Protein AF-A0AAN8WBE8-F1 (afdb_monomer_lite)

Sequence (69 aa):
IIELFQKCHLDHPIGKFFGECTELKTKLDRCFREEKAVKRKANFEEGKQRMERLQALRKEMAGRSEENL

pLDDT: mean 84.04, std 10.33, range [56.78, 96.38]

Structure (mmCIF, N/CA/C/O backbone):
data_AF-A0AAN8WBE8-F1
#
_entry.id   AF-A0AAN8WBE8-F1
#
loop_
_atom_site.group_PDB
_atom_site.id
_atom_site.type_symbol
_atom_site.label_atom_id
_atom_site.label_alt_id
_atom_site.label_comp_id
_atom_site.label_asym_id
_atom_site.label_entity_id
_atom_site.label_seq_id
_atom_site.pdbx_PDB_ins_code
_atom_site.Cartn_x
_atom_site.Cartn_y
_atom_site.Cartn_z
_atom_site.occupancy
_atom_site.B_iso_or_equiv
_atom_site.auth_seq_id
_atom_site.auth_comp_id
_atom_site.auth_asym_id
_atom_site.auth_atom_id
_atom_site.pdbx_PDB_model_num
ATOM 1 N N . ILE A 1 1 ? 7.791 -6.752 -14.456 1.00 70.88 1 ILE A N 1
ATOM 2 C CA . ILE A 1 1 ? 7.795 -5.298 -14.789 1.00 70.88 1 ILE A CA 1
ATOM 3 C C . ILE A 1 1 ? 8.925 -4.553 -14.082 1.00 70.88 1 ILE A C 1
ATOM 5 O O . ILE A 1 1 ? 9.633 -3.819 -14.755 1.00 70.88 1 ILE A O 1
ATOM 9 N N . ILE A 1 2 ? 9.132 -4.752 -12.775 1.00 76.88 2 ILE A N 1
ATOM 10 C CA . ILE A 1 2 ? 10.199 -4.068 -12.016 1.00 76.88 2 ILE A CA 1
ATOM 11 C C . ILE A 1 2 ? 11.595 -4.346 -12.603 1.00 76.88 2 ILE A C 1
ATOM 13 O O . ILE A 1 2 ? 12.334 -3.406 -12.871 1.00 76.88 2 ILE A O 1
ATOM 17 N N . GLU A 1 3 ? 11.917 -5.608 -12.895 1.00 80.44 3 GLU A N 1
ATOM 18 C CA . GLU A 1 3 ? 13.213 -6.001 -13.482 1.00 80.44 3 GLU A CA 1
ATOM 19 C C . GLU A 1 3 ? 13.452 -5.388 -14.870 1.00 80.44 3 GLU A C 1
ATOM 21 O O . GLU A 1 3 ? 14.544 -4.920 -15.170 1.00 80.44 3 GLU A O 1
ATOM 26 N N . LEU A 1 4 ? 12.409 -5.317 -15.703 1.00 80.00 4 LEU A N 1
ATOM 27 C CA . LEU A 1 4 ? 12.465 -4.691 -17.031 1.00 80.00 4 LEU A CA 1
ATOM 28 C C . LEU A 1 4 ? 12.712 -3.181 -16.937 1.00 80.00 4 LEU A C 1
ATOM 30 O O . LEU A 1 4 ? 13.464 -2.626 -17.732 1.00 80.00 4 LEU A O 1
ATOM 34 N N . PHE A 1 5 ? 12.102 -2.518 -15.953 1.00 79.06 5 PHE A N 1
ATOM 35 C CA . PHE A 1 5 ? 12.327 -1.098 -15.696 1.00 79.06 5 PHE A CA 1
ATOM 36 C C . PHE A 1 5 ? 13.755 -0.830 -15.199 1.00 79.06 5 PHE A C 1
ATOM 38 O O . PHE A 1 5 ? 14.410 0.095 -15.674 1.00 79.06 5 PHE A O 1
ATOM 45 N N . GLN A 1 6 ? 14.266 -1.675 -14.298 1.00 79.75 6 GLN A N 1
ATOM 46 C CA . GLN A 1 6 ? 15.650 -1.596 -13.825 1.00 79.75 6 GLN A CA 1
ATOM 47 C C . GLN A 1 6 ? 16.650 -1.843 -14.957 1.00 79.75 6 GLN A C 1
ATOM 49 O O . GLN A 1 6 ? 17.599 -1.078 -15.093 1.00 79.75 6 GLN A O 1
ATOM 54 N N . LYS A 1 7 ? 16.402 -2.839 -15.814 1.00 83.06 7 LYS A N 1
ATOM 55 C CA . LYS A 1 7 ? 17.229 -3.103 -16.993 1.00 83.06 7 LYS A CA 1
ATOM 56 C C . LYS A 1 7 ? 17.243 -1.914 -17.961 1.00 83.06 7 LYS A C 1
ATOM 58 O O . LYS A 1 7 ? 18.315 -1.485 -18.358 1.00 83.06 7 LYS A O 1
ATOM 63 N N . CYS A 1 8 ? 16.089 -1.301 -18.232 1.00 79.00 8 CYS A N 1
ATOM 64 C CA . CYS A 1 8 ? 16.006 -0.089 -19.058 1.00 79.00 8 CYS A CA 1
ATOM 65 C C . CYS A 1 8 ? 16.839 1.074 -18.483 1.00 79.00 8 CYS A C 1
ATOM 67 O O . CYS A 1 8 ? 17.517 1.778 -19.221 1.00 79.00 8 CYS A O 1
ATOM 69 N N . HIS A 1 9 ? 16.851 1.253 -17.159 1.00 79.44 9 HIS A N 1
ATOM 70 C CA . HIS A 1 9 ? 17.684 2.271 -16.507 1.00 79.44 9 HIS A CA 1
ATOM 71 C C . HIS A 1 9 ? 19.189 1.964 -16.537 1.00 79.44 9 HIS A C 1
ATOM 73 O O . HIS A 1 9 ? 19.988 2.900 -16.517 1.00 79.44 9 HIS A O 1
ATOM 79 N N . LEU A 1 10 ? 19.570 0.683 -16.546 1.00 81.31 10 LEU A N 1
ATOM 80 C CA . LEU A 1 10 ? 20.965 0.244 -16.646 1.00 81.31 10 LEU A CA 1
ATOM 81 C C . LEU A 1 10 ? 21.494 0.375 -18.077 1.00 81.31 10 LEU A C 1
ATOM 83 O O . LEU A 1 10 ? 22.613 0.846 -18.263 1.00 81.31 10 LEU A O 1
ATOM 87 N N . ASP A 1 11 ? 20.673 0.015 -19.064 1.00 81.44 11 ASP A N 1
ATOM 88 C CA . ASP A 1 11 ? 21.014 0.091 -20.486 1.00 81.44 11 ASP A CA 1
ATOM 89 C C . ASP A 1 11 ? 21.013 1.554 -20.986 1.00 81.44 11 ASP A C 1
ATOM 91 O O . ASP A 1 11 ? 21.813 1.920 -21.846 1.00 81.44 11 ASP A O 1
ATOM 95 N N . HIS A 1 12 ? 20.174 2.421 -20.396 1.00 77.31 12 HIS A N 1
ATOM 96 C CA . HIS A 1 12 ? 20.009 3.830 -20.784 1.00 77.31 12 HIS A CA 1
ATOM 97 C C . HIS A 1 12 ? 20.242 4.807 -19.609 1.00 77.31 12 HIS A C 1
ATOM 99 O O . HIS A 1 12 ? 19.312 5.489 -19.155 1.00 77.31 12 HIS A O 1
ATOM 105 N N . PRO A 1 13 ? 21.489 4.954 -19.117 1.00 72.06 13 PRO A N 1
ATOM 106 C CA . PRO A 1 13 ? 21.795 5.791 -17.952 1.00 72.06 13 PRO A CA 1
ATOM 107 C C . PRO A 1 13 ? 21.495 7.287 -18.169 1.00 72.06 13 PRO A C 1
ATOM 109 O O . PRO A 1 13 ? 21.099 7.977 -17.225 1.00 72.06 13 PRO A O 1
ATOM 112 N N . ILE A 1 14 ? 21.634 7.783 -19.407 1.00 67.56 14 ILE A N 1
ATOM 113 C CA . ILE A 1 14 ? 21.267 9.156 -19.809 1.00 67.56 14 ILE A CA 1
ATOM 114 C C . ILE A 1 14 ? 19.797 9.211 -20.267 1.00 67.56 14 ILE A C 1
ATOM 116 O O . ILE A 1 14 ? 19.063 10.126 -19.891 1.00 67.56 14 ILE A O 1
ATOM 120 N N . GLY A 1 15 ? 19.337 8.195 -21.007 1.00 64.69 15 GLY A N 1
ATOM 121 C CA . GLY A 1 15 ? 17.975 8.083 -21.550 1.00 64.69 15 GLY A CA 1
ATOM 122 C C . GLY A 1 15 ? 16.860 8.016 -20.503 1.00 64.69 15 GLY A C 1
ATOM 123 O O . GLY A 1 15 ? 15.720 8.399 -20.782 1.00 64.69 15 GLY A O 1
ATOM 124 N N . LYS A 1 16 ? 17.191 7.665 -19.250 1.00 61.16 16 LYS A N 1
ATOM 125 C CA . LYS A 1 16 ? 16.266 7.769 -18.107 1.00 61.16 16 LYS A CA 1
ATOM 126 C C . LYS A 1 16 ? 15.691 9.183 -17.932 1.00 61.16 16 LYS A C 1
ATOM 128 O O . LYS A 1 16 ? 14.565 9.327 -17.467 1.00 61.16 16 LYS A O 1
ATOM 133 N N . PHE A 1 17 ? 16.459 10.219 -18.282 1.00 60.97 17 PHE A N 1
ATOM 134 C CA . PHE A 1 17 ? 16.043 11.620 -18.160 1.00 60.97 17 PHE A CA 1
ATOM 135 C C . PHE A 1 17 ? 15.271 12.122 -19.387 1.00 60.97 17 PHE A C 1
ATOM 137 O O . PHE A 1 17 ? 14.545 13.105 -19.281 1.00 60.97 17 PHE A O 1
ATOM 144 N N . PHE A 1 18 ? 15.384 11.427 -20.521 1.00 62.44 18 PHE A N 1
ATOM 145 C CA . PHE A 1 18 ? 14.718 11.774 -21.782 1.00 62.44 18 PHE A CA 1
ATOM 146 C C . PHE A 1 18 ? 13.443 10.963 -22.042 1.00 62.44 18 PHE A C 1
ATOM 148 O O . PHE A 1 18 ? 12.753 11.189 -23.031 1.00 62.44 18 PHE A O 1
ATOM 155 N N . GLY A 1 19 ? 13.087 10.054 -21.131 1.00 68.50 19 GLY A N 1
ATOM 156 C CA . GLY A 1 19 ? 11.802 9.367 -21.153 1.00 68.50 19 GLY A CA 1
ATOM 157 C C . GLY A 1 19 ? 11.764 8.065 -21.955 1.00 68.50 19 GLY A C 1
ATOM 158 O O . GLY A 1 19 ? 10.668 7.541 -22.149 1.00 68.50 19 GLY A O 1
ATOM 159 N N . GLU A 1 20 ? 12.906 7.486 -22.346 1.00 73.00 20 GLU A N 1
ATOM 160 C CA . GLU A 1 20 ? 12.957 6.180 -23.039 1.00 73.00 20 GLU A CA 1
ATOM 161 C C . GLU A 1 20 ? 12.268 5.060 -22.239 1.00 73.00 20 GLU A C 1
ATOM 163 O O . GLU A 1 20 ? 11.595 4.199 -22.798 1.00 73.00 20 GLU A O 1
ATOM 168 N N . CYS A 1 21 ? 12.335 5.116 -20.907 1.00 76.44 21 CYS A N 1
ATOM 169 C CA . CYS A 1 21 ? 11.722 4.118 -20.026 1.00 76.44 21 CYS A CA 1
ATOM 170 C C . CYS A 1 21 ? 10.297 4.493 -19.549 1.00 76.44 21 CYS A C 1
ATOM 172 O O . CYS A 1 21 ? 9.756 3.842 -18.648 1.00 76.44 21 CYS A O 1
ATOM 174 N N . THR A 1 22 ? 9.664 5.533 -20.115 1.00 78.38 22 THR A N 1
ATOM 175 C CA . THR A 1 22 ? 8.372 6.080 -19.632 1.00 78.38 22 THR A CA 1
ATOM 176 C C . THR A 1 22 ? 7.211 5.100 -19.776 1.00 78.38 22 THR A C 1
ATOM 178 O O . THR A 1 22 ? 6.324 5.056 -18.920 1.00 78.38 22 THR A O 1
ATOM 181 N N . GLU A 1 23 ? 7.207 4.272 -20.820 1.00 79.00 23 GLU A N 1
ATOM 182 C CA . GLU A 1 23 ? 6.144 3.284 -21.024 1.00 79.00 23 GLU A CA 1
ATOM 183 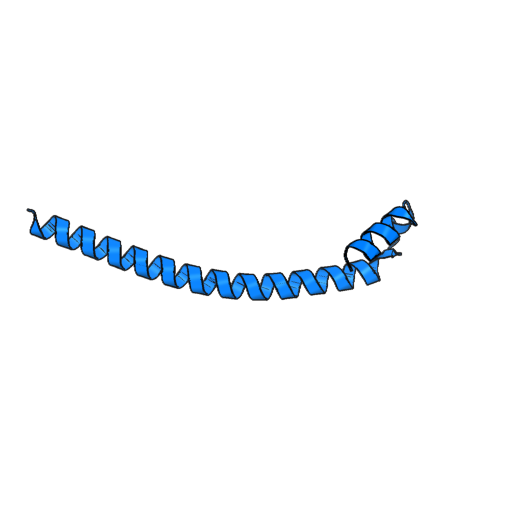C C . GLU A 1 23 ? 6.184 2.187 -19.944 1.00 79.00 23 GLU A C 1
ATOM 185 O O . GLU A 1 23 ? 5.167 1.865 -19.321 1.00 79.00 23 GLU A O 1
ATO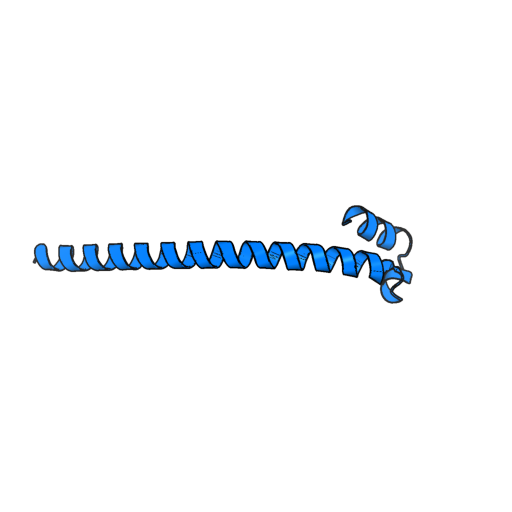M 190 N N . LEU A 1 24 ? 7.383 1.669 -19.651 1.00 80.19 24 LEU A N 1
ATOM 191 C CA . LEU A 1 24 ? 7.606 0.694 -18.580 1.00 80.19 24 LEU A CA 1
ATOM 192 C C . LEU A 1 24 ? 7.282 1.290 -17.207 1.00 80.19 24 LEU A C 1
ATOM 194 O O . LEU A 1 24 ? 6.646 0.625 -16.385 1.00 80.19 24 LEU A O 1
ATOM 198 N N . LYS A 1 25 ? 7.639 2.562 -16.985 1.00 80.81 25 LYS A N 1
ATOM 199 C CA . LYS A 1 25 ? 7.272 3.312 -15.778 1.00 80.81 25 LYS A CA 1
ATOM 200 C C . LYS A 1 25 ? 5.757 3.422 -15.614 1.00 80.81 25 LYS A C 1
ATOM 202 O O . LYS A 1 25 ? 5.238 3.158 -14.537 1.00 80.81 25 LYS A O 1
ATOM 207 N N . THR A 1 26 ? 5.039 3.777 -16.679 1.00 84.06 26 THR A N 1
ATOM 208 C CA . THR A 1 26 ? 3.576 3.943 -16.658 1.00 84.06 26 THR A CA 1
ATOM 209 C C . THR A 1 26 ? 2.871 2.641 -16.293 1.00 84.06 26 THR A C 1
ATOM 211 O O . THR A 1 26 ? 1.957 2.632 -15.467 1.00 84.06 26 THR A O 1
ATOM 214 N N . LYS A 1 27 ? 3.323 1.521 -16.868 1.00 84.31 27 LYS A N 1
ATOM 215 C CA . LYS A 1 27 ? 2.799 0.188 -16.544 1.00 84.31 27 LYS A CA 1
ATOM 216 C C . LYS A 1 27 ? 3.066 -0.185 -15.085 1.00 84.31 27 LYS A C 1
ATOM 218 O O . LYS A 1 27 ? 2.167 -0.682 -14.413 1.00 84.31 27 LYS A O 1
ATOM 223 N N . LEU A 1 28 ? 4.264 0.104 -14.580 1.00 85.88 28 LEU A N 1
ATOM 224 C CA . LEU A 1 28 ? 4.617 -0.140 -13.183 1.00 85.88 28 LEU A CA 1
ATOM 225 C C . LEU A 1 28 ? 3.769 0.701 -12.215 1.00 85.88 28 LEU A C 1
ATOM 227 O O . LEU A 1 28 ? 3.202 0.172 -11.259 1.00 85.88 28 LEU A O 1
ATOM 231 N N . ASP A 1 29 ? 3.630 1.996 -12.499 1.00 85.62 29 ASP A N 1
ATOM 232 C CA . ASP A 1 29 ? 2.833 2.922 -11.694 1.00 85.62 29 ASP A CA 1
ATOM 233 C C . ASP A 1 29 ? 1.358 2.518 -11.660 1.00 85.62 29 ASP A C 1
ATOM 235 O O . ASP A 1 29 ? 0.703 2.648 -10.624 1.00 85.62 29 ASP A O 1
ATOM 239 N N . ARG A 1 30 ? 0.824 2.008 -12.775 1.00 88.69 30 ARG A N 1
ATOM 240 C CA . ARG A 1 30 ? -0.540 1.478 -12.834 1.00 88.69 30 ARG A CA 1
ATOM 241 C C . ARG A 1 30 ? -0.717 0.300 -11.879 1.00 88.69 30 ARG A C 1
ATOM 243 O O . ARG A 1 30 ? -1.629 0.343 -11.055 1.00 88.69 30 ARG A O 1
ATOM 250 N N . CYS A 1 31 ? 0.178 -0.687 -11.927 1.00 86.94 31 CYS A N 1
ATOM 251 C CA . CYS A 1 31 ? 0.130 -1.835 -11.021 1.00 86.94 31 CYS A CA 1
ATOM 252 C C . CYS A 1 31 ? 0.179 -1.399 -9.549 1.00 86.94 31 CYS A C 1
ATOM 254 O O . CYS A 1 31 ? -0.659 -1.817 -8.751 1.00 86.94 31 CYS A O 1
ATOM 256 N N . PHE A 1 32 ? 1.093 -0.492 -9.185 1.00 88.88 32 PHE A N 1
ATOM 257 C CA . PHE A 1 32 ? 1.181 -0.005 -7.805 1.00 88.88 32 PHE A CA 1
ATOM 258 C C . PHE A 1 32 ? -0.041 0.803 -7.367 1.00 88.88 32 PHE A C 1
ATOM 260 O O . PHE A 1 32 ? -0.427 0.755 -6.198 1.00 88.88 32 PHE A O 1
ATOM 267 N N . ARG A 1 33 ? -0.674 1.553 -8.274 1.00 89.62 33 ARG A N 1
ATOM 268 C CA . ARG A 1 33 ? -1.910 2.286 -7.967 1.00 89.62 33 ARG A CA 1
ATO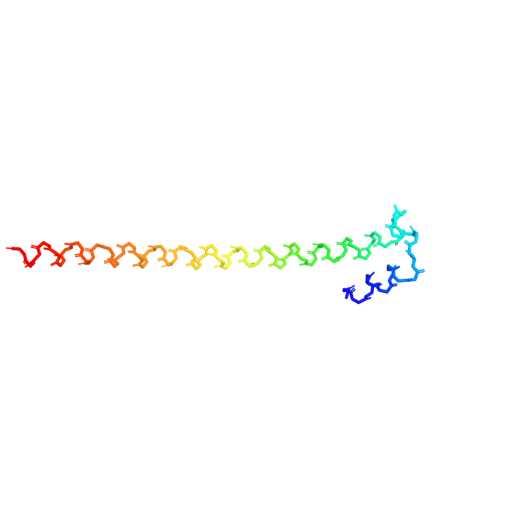M 269 C C . ARG A 1 33 ? -3.072 1.340 -7.696 1.00 89.62 33 ARG A C 1
ATOM 271 O O . ARG A 1 33 ? -3.801 1.574 -6.733 1.00 89.62 33 ARG A O 1
ATOM 278 N N . GLU A 1 34 ? -3.219 0.298 -8.507 1.00 89.50 34 GLU A N 1
ATOM 279 C CA . GLU A 1 34 ? -4.243 -0.737 -8.334 1.00 89.50 34 GLU A CA 1
ATOM 280 C C . GLU A 1 34 ? -4.040 -1.470 -6.998 1.00 89.50 34 GLU A C 1
ATOM 282 O O . GLU A 1 34 ? -4.950 -1.515 -6.168 1.00 89.50 34 GLU A O 1
ATOM 287 N N . GLU A 1 35 ? -2.815 -1.912 -6.709 1.00 88.88 35 GLU A N 1
ATOM 288 C CA . GLU A 1 35 ? -2.481 -2.577 -5.445 1.00 88.88 35 GLU A CA 1
ATOM 289 C C . GLU A 1 35 ? -2.725 -1.666 -4.228 1.00 88.88 35 GLU A C 1
ATOM 291 O O . GLU A 1 35 ? -3.316 -2.072 -3.222 1.00 88.88 35 GLU A O 1
ATOM 296 N N . LYS A 1 36 ? -2.332 -0.390 -4.324 1.00 92.31 36 LYS A N 1
ATOM 297 C CA . LYS A 1 36 ? -2.557 0.604 -3.267 1.00 92.31 36 LYS A CA 1
ATOM 298 C C . LYS A 1 36 ? -4.041 0.911 -3.060 1.00 92.31 36 LYS A C 1
ATOM 300 O O . LYS A 1 36 ? -4.426 1.283 -1.951 1.00 92.31 36 LYS A O 1
ATOM 305 N N . ALA A 1 37 ? -4.876 0.815 -4.094 1.00 91.00 37 ALA A N 1
ATOM 306 C CA . ALA A 1 37 ? -6.321 0.989 -3.965 1.00 91.00 37 ALA A CA 1
ATOM 307 C C . ALA A 1 37 ? -6.952 -0.185 -3.203 1.00 91.00 37 ALA A C 1
ATOM 309 O O . ALA A 1 37 ? -7.697 0.047 -2.250 1.00 91.00 37 ALA A O 1
ATOM 310 N N . VAL A 1 38 ? -6.575 -1.420 -3.548 1.00 91.50 38 VAL A N 1
ATOM 311 C CA . VAL A 1 38 ? -7.032 -2.634 -2.851 1.00 91.50 38 VAL A CA 1
ATOM 312 C C . VAL A 1 38 ? -6.631 -2.598 -1.375 1.00 91.50 38 VAL A C 1
ATOM 314 O O . VAL A 1 38 ? -7.487 -2.713 -0.499 1.00 91.50 38 VAL A O 1
ATOM 317 N N . LYS A 1 39 ? -5.351 -2.332 -1.084 1.00 92.25 39 LYS A N 1
ATOM 318 C CA . LYS A 1 39 ? -4.845 -2.240 0.296 1.00 92.25 39 LYS A CA 1
ATOM 319 C C . LYS A 1 39 ? -5.524 -1.134 1.102 1.00 92.25 39 LYS A C 1
ATOM 321 O O . LYS A 1 39 ? -5.826 -1.327 2.272 1.00 92.25 39 LYS A O 1
ATOM 326 N N . ARG A 1 40 ? -5.803 0.026 0.494 1.00 90.00 40 ARG A N 1
ATOM 327 C CA . ARG A 1 40 ? -6.508 1.116 1.190 1.00 90.00 40 ARG A CA 1
ATOM 328 C C . ARG A 1 40 ? -7.919 0.727 1.611 1.00 90.00 40 ARG A C 1
ATOM 330 O O . ARG A 1 40 ? -8.327 1.117 2.699 1.00 90.00 40 ARG A O 1
ATOM 337 N N . LYS A 1 41 ? -8.640 -0.031 0.781 1.00 91.44 41 LYS A N 1
ATOM 338 C CA . LYS A 1 41 ? -9.979 -0.516 1.127 1.00 91.44 41 LYS A CA 1
ATOM 339 C C . LYS A 1 41 ? -9.927 -1.490 2.308 1.00 91.44 41 LYS A C 1
ATOM 341 O O . LYS A 1 41 ? -10.636 -1.272 3.284 1.00 91.44 41 LYS A O 1
ATOM 346 N N . ALA A 1 42 ? -9.028 -2.475 2.258 1.00 93.75 42 ALA A N 1
ATOM 347 C CA . ALA A 1 42 ? -8.836 -3.428 3.355 1.00 93.75 42 ALA A CA 1
ATOM 348 C C . ALA A 1 42 ? -8.453 -2.722 4.670 1.00 93.75 42 ALA A C 1
ATOM 350 O O . ALA A 1 42 ? -9.105 -2.909 5.693 1.00 93.75 42 ALA A O 1
ATOM 351 N N . ASN A 1 43 ? -7.479 -1.806 4.624 1.00 93.75 43 ASN A N 1
ATOM 352 C CA . ASN A 1 43 ? -7.048 -1.049 5.802 1.00 93.75 43 ASN A CA 1
ATOM 353 C C . ASN A 1 43 ? -8.165 -0.171 6.389 1.00 93.75 43 ASN A C 1
ATOM 355 O O . ASN A 1 43 ? -8.209 0.045 7.599 1.00 93.75 43 ASN A O 1
ATOM 359 N N . PHE A 1 44 ? -9.049 0.370 5.546 1.00 94.94 44 PHE A N 1
ATOM 360 C CA . PHE A 1 44 ? -10.187 1.161 6.008 1.00 94.94 44 PHE A CA 1
ATOM 361 C C . PHE A 1 44 ? -11.200 0.296 6.768 1.00 94.94 44 PHE A C 1
ATOM 363 O O . PHE A 1 44 ? -11.63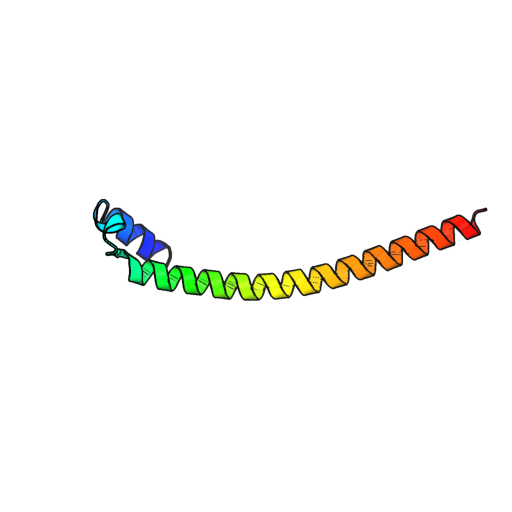8 0.674 7.856 1.00 94.94 44 PHE A O 1
ATOM 370 N N . GLU A 1 45 ? -11.532 -0.878 6.231 1.00 94.75 45 GLU A N 1
ATOM 371 C CA . GLU A 1 45 ? -12.446 -1.833 6.865 1.00 94.75 45 GLU A CA 1
ATOM 372 C C . GLU A 1 45 ? -11.875 -2.355 8.194 1.00 94.75 45 GLU A C 1
ATOM 374 O O . GLU A 1 45 ? -12.557 -2.315 9.221 1.00 94.75 45 GLU A O 1
ATOM 379 N N . GLU A 1 46 ? -10.597 -2.741 8.215 1.00 95.56 46 GLU A N 1
ATOM 380 C CA . GLU A 1 46 ? -9.897 -3.146 9.440 1.00 95.56 46 GLU A CA 1
ATOM 381 C C . GLU A 1 46 ? -9.832 -2.013 10.472 1.00 95.56 46 GLU A C 1
ATOM 383 O O . GLU A 1 46 ? -10.062 -2.229 11.667 1.00 95.56 46 GLU A O 1
ATOM 388 N N . GLY A 1 47 ? -9.559 -0.785 10.020 1.00 95.12 47 GLY A N 1
ATOM 389 C CA . GLY A 1 47 ? -9.532 0.407 10.863 1.00 95.12 47 GLY A CA 1
ATOM 390 C C . GLY A 1 47 ? -10.881 0.674 11.530 1.00 95.12 47 GLY A C 1
ATOM 391 O O . GLY A 1 47 ? -10.924 0.957 12.731 1.00 95.12 47 GLY A O 1
ATOM 392 N N . LYS A 1 48 ? -11.983 0.508 10.790 1.00 96.19 48 LYS A N 1
ATOM 393 C CA . LYS A 1 48 ? -13.345 0.641 11.320 1.00 96.19 48 LYS A CA 1
ATOM 394 C C . LYS A 1 48 ? -13.625 -0.402 12.404 1.00 96.19 48 LYS A C 1
ATOM 396 O O . LYS A 1 48 ? -13.987 -0.033 13.520 1.00 96.19 48 LYS A O 1
ATOM 401 N N . GLN A 1 49 ? -13.358 -1.677 12.124 1.00 95.44 49 GLN A N 1
ATOM 402 C CA . GLN A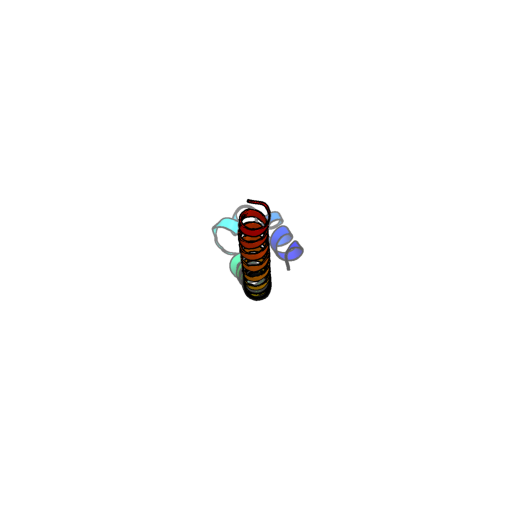 1 49 ? -13.556 -2.763 13.093 1.00 95.44 49 GLN A CA 1
ATOM 403 C C . GLN A 1 49 ? -12.682 -2.599 14.342 1.00 95.44 49 GLN A C 1
ATOM 405 O O . GLN A 1 49 ? -13.070 -2.962 15.453 1.00 95.44 49 GLN A O 1
ATOM 410 N N . ARG A 1 50 ? -11.456 -2.089 14.185 1.00 94.19 50 ARG A N 1
ATOM 411 C CA . ARG A 1 50 ? -10.566 -1.810 15.316 1.00 94.19 50 ARG A CA 1
ATOM 412 C C . ARG A 1 50 ? -11.114 -0.678 16.179 1.00 94.19 50 ARG A C 1
ATOM 414 O O . ARG A 1 50 ? -11.100 -0.802 17.399 1.00 94.19 50 ARG A O 1
ATOM 421 N N . MET A 1 51 ? -11.603 0.395 15.563 1.00 95.81 51 MET A N 1
ATOM 422 C CA . MET A 1 51 ? -12.197 1.516 16.288 1.00 95.81 51 MET A CA 1
ATOM 423 C C . MET A 1 51 ? -13.438 1.081 17.075 1.00 95.81 51 MET A C 1
ATOM 425 O O . MET A 1 51 ? -13.541 1.394 18.257 1.00 95.81 51 MET A O 1
ATOM 429 N N . GLU A 1 52 ? -14.340 0.314 16.460 1.00 96.38 52 GLU A N 1
ATOM 430 C CA . GLU A 1 52 ? -15.544 -0.209 17.122 1.00 96.38 52 GLU A CA 1
ATOM 431 C C . GLU A 1 52 ? -15.192 -1.072 18.343 1.00 96.38 52 GLU A C 1
ATOM 433 O O . GLU A 1 52 ? -15.726 -0.853 19.432 1.00 96.38 52 GLU A O 1
ATOM 438 N N . ARG A 1 53 ? -14.213 -1.978 18.206 1.00 95.81 53 ARG A N 1
ATOM 439 C CA . ARG A 1 53 ? -13.709 -2.789 19.327 1.00 95.81 53 ARG A CA 1
ATOM 440 C C . ARG A 1 53 ? -13.121 -1.934 20.448 1.00 95.81 53 ARG A C 1
ATOM 442 O O . ARG A 1 53 ? -13.416 -2.170 21.614 1.00 95.81 53 ARG A O 1
ATOM 449 N N . LEU A 1 54 ? -12.322 -0.920 20.113 1.00 95.50 54 LEU A N 1
ATOM 450 C CA . LEU A 1 54 ? -11.745 -0.012 21.109 1.00 95.50 54 LEU A CA 1
ATOM 451 C C . LEU A 1 54 ? -12.821 0.790 21.853 1.00 95.50 54 LEU A C 1
ATOM 453 O O . LEU A 1 54 ? -12.697 1.012 23.056 1.00 95.50 54 LEU A O 1
ATOM 457 N N . GLN A 1 55 ? -13.877 1.217 21.159 1.00 95.88 55 GLN A N 1
ATOM 458 C CA . GLN A 1 55 ? -14.994 1.923 21.784 1.00 95.88 55 GLN A CA 1
ATOM 459 C C . GLN A 1 55 ? -15.791 1.017 22.726 1.00 95.88 55 GLN A C 1
ATOM 461 O O . GLN A 1 55 ? -16.138 1.464 23.818 1.00 95.88 55 GLN A O 1
ATOM 466 N N . ALA A 1 56 ? -16.054 -0.234 22.337 1.00 95.25 56 ALA A N 1
ATOM 467 C CA . ALA A 1 56 ? -16.718 -1.213 23.196 1.00 95.25 56 ALA A CA 1
ATOM 468 C C . ALA A 1 56 ? -15.910 -1.464 24.478 1.00 95.25 56 ALA A C 1
ATOM 470 O O . ALA A 1 56 ? -16.425 -1.245 25.572 1.00 95.25 56 ALA A O 1
ATOM 471 N N . LEU A 1 57 ? -14.613 -1.765 24.340 1.00 94.94 57 LEU A N 1
ATOM 472 C CA . LEU A 1 57 ? -13.709 -1.963 25.478 1.00 94.94 57 LEU A CA 1
ATOM 473 C C . LEU A 1 57 ? -13.662 -0.738 26.402 1.00 94.94 57 LEU A C 1
ATOM 475 O O . LEU A 1 57 ? -13.679 -0.872 27.621 1.00 94.94 57 LEU A O 1
ATOM 479 N N . ARG A 1 58 ? -13.636 0.482 25.845 1.00 93.69 58 ARG A N 1
ATOM 480 C CA . ARG A 1 58 ? -13.660 1.713 26.650 1.00 93.69 58 ARG A CA 1
ATOM 481 C C . ARG A 1 58 ? -14.960 1.855 27.449 1.00 93.69 58 ARG A C 1
ATOM 483 O O . ARG A 1 58 ? -14.895 2.280 28.598 1.00 93.69 58 ARG A O 1
ATOM 490 N N . LYS A 1 59 ? -16.115 1.519 26.865 1.00 94.19 59 LYS A N 1
ATOM 491 C CA . LYS A 1 59 ? -17.412 1.557 27.563 1.00 94.19 59 LYS A CA 1
ATOM 492 C C . LYS A 1 59 ? -17.487 0.508 28.669 1.00 94.19 59 LYS A C 1
ATOM 494 O O . LYS A 1 59 ? -17.917 0.838 29.766 1.00 94.19 59 LYS A O 1
ATOM 499 N N . GLU A 1 60 ? -17.026 -0.713 28.403 1.00 92.81 60 GLU A N 1
ATOM 500 C CA . GLU A 1 60 ? -16.951 -1.782 29.407 1.00 92.81 60 GLU A CA 1
ATOM 501 C C . GLU A 1 60 ? -16.065 -1.380 30.591 1.00 92.81 60 GLU A C 1
ATOM 503 O O . GLU A 1 60 ? -16.459 -1.547 31.742 1.00 92.81 60 GLU A O 1
ATOM 508 N N . MET A 1 61 ? -14.891 -0.794 30.328 1.00 92.06 61 MET A N 1
ATOM 509 C CA . MET A 1 61 ? -14.008 -0.305 31.392 1.00 92.06 61 MET A CA 1
ATOM 510 C C . MET A 1 61 ? -14.632 0.839 32.198 1.00 92.06 61 MET A C 1
ATOM 512 O O . MET A 1 61 ? -14.468 0.864 33.415 1.00 92.06 61 MET A O 1
ATOM 516 N N . ALA A 1 62 ? -15.350 1.762 31.547 1.00 90.44 62 ALA A N 1
ATOM 517 C CA . ALA A 1 62 ? -16.060 2.839 32.237 1.00 90.44 62 ALA A CA 1
ATOM 518 C C . ALA A 1 62 ? -17.180 2.288 33.139 1.00 90.44 62 ALA A C 1
ATOM 520 O O . ALA A 1 62 ? -17.204 2.596 34.326 1.00 90.44 62 ALA A O 1
ATOM 521 N N . GLY A 1 63 ? -18.027 1.390 32.625 1.00 87.00 63 GLY A N 1
ATOM 522 C CA . GLY A 1 63 ? -19.081 0.754 33.425 1.00 87.00 63 GLY A CA 1
ATOM 523 C C . GLY A 1 63 ? -18.521 -0.057 34.597 1.00 87.00 63 GLY A C 1
ATOM 524 O O . GLY A 1 63 ? -18.995 0.063 35.720 1.00 87.00 63 GLY A O 1
ATOM 525 N N . ARG A 1 64 ? -17.427 -0.799 34.380 1.00 82.31 64 ARG A N 1
ATOM 526 C CA . ARG A 1 64 ? -16.743 -1.526 35.458 1.00 82.31 64 ARG A CA 1
ATOM 527 C C . ARG A 1 64 ? -16.133 -0.588 36.500 1.00 82.31 64 ARG A C 1
ATOM 529 O O . ARG A 1 64 ? -16.066 -0.957 37.664 1.00 82.31 64 ARG A O 1
ATOM 536 N N . SER A 1 65 ? -15.663 0.598 36.117 1.00 76.69 65 SER A N 1
ATOM 537 C CA . SER A 1 65 ? -15.166 1.576 37.093 1.00 76.69 65 SER A CA 1
ATOM 538 C C . SER A 1 65 ? -16.281 2.169 37.958 1.00 76.69 65 SER A C 1
ATOM 540 O O . SER A 1 65 ? -16.044 2.420 39.133 1.00 76.69 65 SER A O 1
ATOM 542 N N . GLU A 1 66 ? -17.486 2.326 37.404 1.00 73.25 66 GLU A N 1
ATOM 543 C CA . GLU A 1 66 ? -18.671 2.791 38.136 1.00 73.25 66 GLU A CA 1
ATOM 544 C C . GLU A 1 66 ? -19.240 1.710 39.069 1.00 73.25 66 GLU A C 1
ATOM 546 O O . GLU A 1 66 ? -19.705 2.031 40.152 1.00 73.25 66 GLU A O 1
ATOM 551 N N . GLU A 1 67 ? -19.159 0.4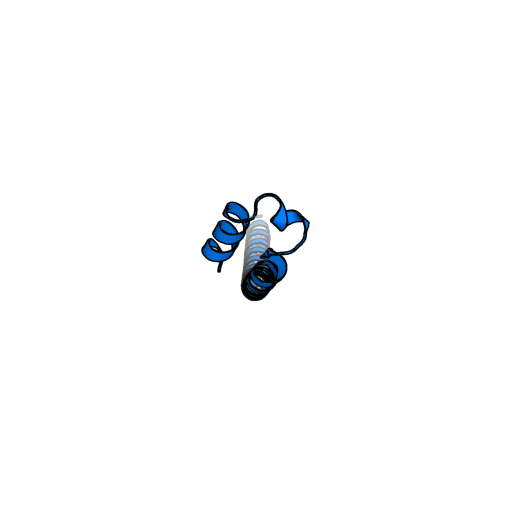29 38.693 1.00 70.06 67 GLU A N 1
ATOM 552 C CA . GLU A 1 67 ? -19.655 -0.702 39.499 1.00 70.06 67 GLU A CA 1
ATOM 553 C C . GLU A 1 67 ? -18.727 -1.077 40.677 1.00 70.06 67 GLU A C 1
ATOM 555 O O . GLU A 1 67 ? -19.146 -1.755 41.610 1.00 70.06 67 GLU A O 1
ATOM 560 N N . ASN A 1 68 ? -17.458 -0.646 40.644 1.00 71.25 68 ASN A N 1
ATOM 561 C CA . ASN A 1 68 ? -16.475 -0.876 41.715 1.00 71.25 68 ASN A CA 1
ATOM 562 C C . ASN A 1 68 ? -16.337 0.313 42.697 1.00 71.25 68 ASN A C 1
ATOM 564 O O . ASN A 1 68 ? -15.393 0.316 43.493 1.00 71.25 68 ASN A O 1
ATOM 568 N N . LEU A 1 69 ? -17.229 1.311 42.627 1.00 56.78 69 LEU A N 1
ATOM 569 C CA . LEU A 1 69 ? -17.307 2.463 43.538 1.00 56.78 69 LEU A CA 1
ATOM 570 C C . LEU A 1 69 ? -18.515 2.331 44.475 1.00 56.78 69 LEU A C 1
ATOM 572 O O . LEU A 1 69 ? -18.336 2.608 45.682 1.00 56.78 69 LEU A O 1
#

Organism: NCBI:txid194707

Secondary structure (DSSP, 8-state):
-HHHHHHHHHH-TTGGGTTTTHHHHHHHHHHHHHHHHHHHHHHHHHHHHHHHHHHHHHHHHHHHHHHT-

Radius of gyration: 24.44 Å; chains: 1; bounding box: 42×18×67 Å

Foldseek 3Di:
DVVVLVVCCVVCVPCVVVCPSVVVVVVVVVVVVVVVVVVVVVVVVVVVVVVVVVVVVVVVVVVVVVVVD

InterPro domains:
  IPR013892 Cytochrome c oxidase biogenesis protein Cmc1-like [PF08583] (2-54)